Protein AF-A0A5K1CL06-F1 (afdb_monomer)

Mean predicted aligned error: 6.09 Å

Structure (mmCIF, N/CA/C/O backbone):
data_AF-A0A5K1CL06-F1
#
_entry.id   AF-A0A5K1CL06-F1
#
loop_
_atom_site.group_PDB
_atom_site.id
_atom_site.type_symbol
_atom_site.label_atom_id
_atom_site.label_alt_id
_atom_site.label_comp_id
_atom_site.label_asym_id
_atom_site.label_entity_id
_atom_site.label_seq_id
_atom_site.pdbx_PDB_ins_code
_atom_site.Cartn_x
_atom_site.Cartn_y
_atom_site.Cartn_z
_atom_site.occupancy
_atom_site.B_iso_or_equiv
_atom_site.auth_seq_id
_atom_site.auth_comp_id
_atom_site.auth_asym_id
_atom_site.auth_atom_id
_atom_site.pdbx_PDB_model_num
ATOM 1 N N . ALA A 1 1 ? -31.820 5.715 16.597 1.00 79.62 1 ALA A N 1
ATOM 2 C CA . ALA A 1 1 ? -30.555 6.432 16.319 1.00 79.62 1 ALA A CA 1
ATOM 3 C C . ALA A 1 1 ? -29.364 5.848 17.088 1.00 79.62 1 ALA A C 1
ATOM 5 O O . ALA A 1 1 ? -28.341 5.596 16.470 1.00 79.62 1 ALA A O 1
ATOM 6 N N . GLN A 1 2 ? -29.486 5.588 18.396 1.00 92.88 2 GLN A N 1
ATOM 7 C CA . GLN A 1 2 ? -28.365 5.153 19.246 1.00 92.88 2 GLN A CA 1
ATOM 8 C C . GLN A 1 2 ? -27.702 3.832 18.817 1.00 92.88 2 GLN A C 1
ATOM 10 O O . GLN A 1 2 ? -26.480 3.761 18.776 1.00 92.88 2 GLN A O 1
ATOM 15 N N . GLU A 1 3 ? -28.483 2.819 18.438 1.00 96.56 3 GLU A N 1
ATOM 16 C CA . GLU A 1 3 ? -27.930 1.528 17.995 1.00 96.56 3 GLU A CA 1
ATOM 17 C C . GLU A 1 3 ? -27.165 1.631 16.668 1.00 96.56 3 GLU A C 1
ATOM 19 O O . GLU A 1 3 ? -26.075 1.084 16.540 1.00 96.56 3 GLU A O 1
ATOM 24 N N . ILE A 1 4 ? -27.665 2.427 15.717 1.00 94.69 4 ILE A N 1
ATOM 25 C CA . ILE A 1 4 ? -26.958 2.716 14.456 1.00 94.69 4 ILE A CA 1
ATOM 26 C C . ILE A 1 4 ? -25.648 3.463 14.740 1.00 94.69 4 ILE A C 1
ATOM 28 O O . ILE A 1 4 ? -24.617 3.141 14.157 1.00 94.69 4 ILE A O 1
ATOM 32 N N . GLY A 1 5 ? -25.673 4.426 15.669 1.00 96.19 5 GLY A N 1
ATOM 33 C CA . GLY A 1 5 ? -24.476 5.155 16.088 1.00 96.19 5 GLY A CA 1
ATOM 34 C C . GLY A 1 5 ? -23.411 4.236 16.691 1.00 96.19 5 GLY A C 1
ATOM 35 O O . GLY A 1 5 ? -22.259 4.290 16.274 1.00 96.19 5 GLY A O 1
ATOM 36 N N . LYS A 1 6 ? -23.801 3.344 17.612 1.00 96.94 6 LYS A N 1
ATOM 37 C CA . LYS A 1 6 ? -22.887 2.354 18.207 1.00 96.94 6 LYS A CA 1
ATOM 38 C C . LYS A 1 6 ? -22.296 1.420 17.154 1.00 96.94 6 LYS A C 1
ATOM 40 O O . LYS A 1 6 ? -21.087 1.222 17.148 1.00 96.94 6 LYS A O 1
ATOM 45 N N . ALA A 1 7 ? -23.124 0.887 16.255 1.00 96.88 7 ALA A N 1
ATOM 46 C CA .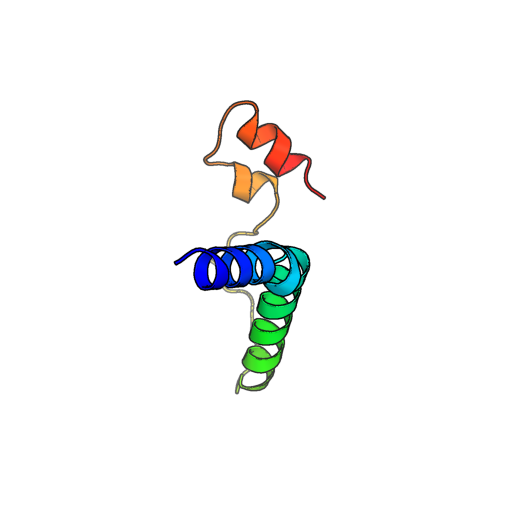 ALA A 1 7 ? -22.664 -0.002 15.192 1.00 96.88 7 ALA A CA 1
ATOM 47 C C . ALA A 1 7 ? -21.656 0.694 14.263 1.00 96.88 7 ALA A C 1
ATOM 49 O O . ALA A 1 7 ? -20.601 0.134 13.973 1.00 96.88 7 ALA A O 1
ATOM 50 N N . GLY A 1 8 ? -21.935 1.941 13.863 1.00 96.06 8 GLY A N 1
ATOM 51 C CA . GLY A 1 8 ? -21.013 2.743 13.059 1.00 96.06 8 GLY A CA 1
ATOM 52 C C . GLY A 1 8 ? -19.679 2.979 13.767 1.00 96.06 8 GLY A C 1
ATOM 53 O O . GLY A 1 8 ? -18.625 2.731 13.188 1.00 96.06 8 GLY A O 1
ATOM 54 N N . SER A 1 9 ? -19.703 3.390 15.039 1.00 95.38 9 SER A N 1
ATOM 55 C CA . SER A 1 9 ? -18.477 3.583 15.821 1.00 95.38 9 SER A CA 1
ATOM 56 C C . SER A 1 9 ? -17.682 2.287 16.005 1.00 95.38 9 SER A C 1
ATOM 58 O O . SER A 1 9 ? -16.463 2.312 15.856 1.00 95.38 9 SER A O 1
ATOM 60 N N . SER A 1 10 ? -18.339 1.155 16.277 1.00 96.06 10 SER A N 1
ATOM 61 C CA . SER A 1 10 ? -17.665 -0.147 16.373 1.00 96.06 10 SER A CA 1
ATOM 62 C C . SER A 1 10 ? -16.988 -0.550 15.066 1.00 96.06 10 SER A C 1
ATOM 64 O O . SER A 1 10 ? -15.859 -1.028 15.113 1.00 96.06 10 SER A O 1
ATOM 66 N N . PHE A 1 11 ? -17.622 -0.311 13.916 1.00 94.94 11 PHE A N 1
ATOM 67 C CA . PHE A 1 11 ? -17.016 -0.591 12.614 1.00 94.94 11 PHE A CA 1
ATOM 68 C C . PHE A 1 11 ? -15.754 0.251 12.376 1.00 94.94 11 PHE A C 1
ATOM 70 O O . PHE A 1 11 ? -14.710 -0.285 12.011 1.00 94.94 11 PHE A O 1
ATOM 77 N N . ILE A 1 12 ? -15.806 1.562 12.656 1.00 93.69 12 ILE A N 1
ATOM 78 C CA . ILE A 1 12 ? -14.619 2.426 12.534 1.00 93.69 12 ILE A CA 1
ATOM 79 C C . ILE A 1 12 ? -13.473 1.920 13.425 1.00 93.69 12 ILE A C 1
ATOM 81 O O . ILE A 1 12 ? -12.330 1.852 12.981 1.00 93.69 12 ILE A O 1
ATOM 85 N N . LEU A 1 13 ? -13.775 1.563 14.676 1.00 91.31 13 LEU A N 1
ATOM 86 C CA . LEU A 1 13 ? -12.762 1.195 15.667 1.00 91.31 13 LEU A CA 1
ATOM 87 C C . LEU A 1 13 ? -12.154 -0.193 15.446 1.00 91.31 13 LEU A C 1
ATOM 89 O O . LEU A 1 13 ? -10.985 -0.391 15.769 1.00 91.31 13 LEU A O 1
ATOM 93 N N . ASN A 1 14 ? -12.923 -1.147 14.921 1.00 91.69 14 ASN A N 1
ATOM 94 C CA . ASN A 1 14 ? -12.492 -2.542 14.820 1.00 91.69 14 ASN A CA 1
ATOM 95 C C . ASN A 1 14 ? -12.109 -2.941 13.389 1.00 91.69 14 ASN A C 1
ATOM 97 O O . ASN A 1 14 ? -11.103 -3.626 13.189 1.00 91.69 14 ASN A O 1
ATOM 101 N N . ASP A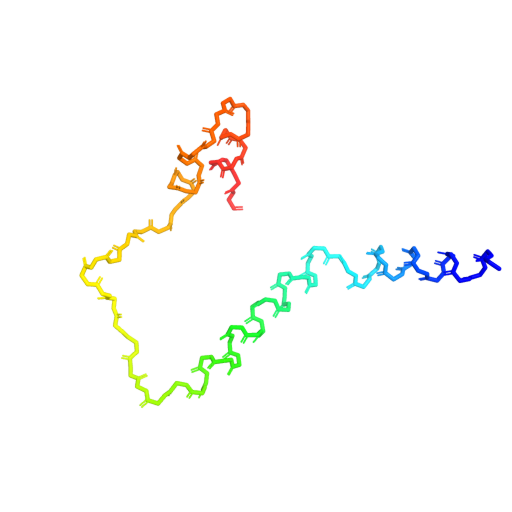 1 15 ? -12.876 -2.480 12.401 1.00 90.69 15 ASP A N 1
ATOM 102 C CA . ASP A 1 15 ? -12.785 -2.949 11.016 1.00 90.69 15 ASP A CA 1
ATOM 103 C C . ASP A 1 15 ? -12.037 -1.966 10.103 1.00 90.69 15 ASP A C 1
ATOM 105 O O . ASP A 1 15 ? -11.387 -2.393 9.151 1.00 90.69 15 ASP A O 1
ATOM 109 N N . LEU A 1 16 ? -12.039 -0.664 10.418 1.00 93.06 16 LEU A N 1
ATOM 110 C CA . LEU A 1 16 ? -11.247 0.364 9.718 1.00 93.06 16 LEU A CA 1
ATOM 111 C C . LEU A 1 16 ? -9.997 0.799 10.495 1.00 93.06 16 LEU A C 1
ATOM 113 O O . LEU A 1 16 ? -9.553 1.946 10.418 1.00 93.06 16 LEU A O 1
ATOM 117 N N . ARG A 1 17 ? -9.391 -0.136 11.230 1.00 93.31 17 ARG A N 1
ATOM 118 C CA . ARG A 1 17 ? -8.076 0.079 11.845 1.00 93.31 17 ARG A CA 1
ATOM 119 C C . ARG A 1 17 ? -7.036 0.346 10.756 1.00 93.31 17 ARG A C 1
ATOM 121 O O . ARG A 1 17 ? -7.097 -0.255 9.686 1.00 93.31 17 ARG A O 1
ATOM 128 N N . MET A 1 18 ? -6.055 1.205 11.039 1.00 91.06 18 MET A N 1
ATOM 129 C CA . MET A 1 18 ? -5.000 1.537 10.067 1.00 91.06 18 MET A CA 1
ATOM 130 C C . MET A 1 18 ? -4.253 0.296 9.559 1.00 91.06 18 MET A C 1
ATOM 132 O O . MET A 1 18 ? -3.902 0.253 8.387 1.00 91.06 18 MET A O 1
ATOM 136 N N . GLU A 1 19 ? -4.087 -0.729 10.401 1.00 93.38 19 GLU A N 1
ATOM 137 C CA . GLU A 1 19 ? -3.581 -2.059 10.017 1.00 93.38 19 GLU A CA 1
ATOM 138 C C . GLU A 1 19 ? -4.359 -2.637 8.823 1.00 93.38 19 GLU A C 1
ATOM 140 O O . GLU A 1 19 ? -3.772 -2.948 7.791 1.00 93.38 19 GLU A O 1
ATOM 145 N N . ASN A 1 20 ? -5.692 -2.664 8.909 1.00 94.31 20 ASN A N 1
ATOM 146 C CA . ASN A 1 20 ? -6.556 -3.182 7.849 1.00 94.31 20 ASN A CA 1
ATOM 147 C C . ASN A 1 20 ? -6.499 -2.308 6.582 1.00 94.31 20 ASN A C 1
ATOM 149 O O . ASN A 1 20 ? -6.613 -2.824 5.472 1.00 94.31 20 ASN A O 1
ATOM 153 N N . VAL A 1 21 ? -6.321 -0.987 6.726 1.00 94.12 21 VAL A N 1
ATOM 154 C CA . VAL A 1 21 ? -6.150 -0.075 5.581 1.00 94.12 21 VAL A CA 1
ATOM 155 C C . VAL A 1 21 ? -4.855 -0.395 4.834 1.00 94.12 21 VAL A C 1
ATOM 157 O O . VAL A 1 21 ? -4.874 -0.520 3.609 1.00 94.12 21 VAL A O 1
ATOM 160 N N . TYR A 1 22 ? -3.746 -0.570 5.556 1.00 95.00 22 TYR A N 1
ATOM 161 C CA . TYR A 1 22 ? -2.464 -0.936 4.956 1.00 95.00 22 TYR A CA 1
ATOM 162 C C . TYR A 1 22 ? -2.502 -2.331 4.324 1.00 95.00 22 TYR A C 1
ATOM 164 O O . TYR A 1 22 ? -2.062 -2.482 3.182 1.00 95.00 22 TYR A O 1
ATOM 172 N N . ASP A 1 23 ? -3.100 -3.314 4.999 1.00 96.56 23 ASP A N 1
ATOM 173 C CA . ASP A 1 23 ? -3.287 -4.665 4.460 1.00 96.56 23 ASP A CA 1
ATOM 174 C C . ASP A 1 23 ? -4.118 -4.644 3.173 1.00 96.56 23 ASP A C 1
ATOM 176 O O . ASP A 1 23 ? -3.761 -5.282 2.179 1.00 96.56 23 ASP A O 1
ATOM 180 N N . TYR A 1 24 ? -5.196 -3.855 3.147 1.00 96.81 24 TYR A N 1
ATOM 181 C CA . TYR A 1 24 ? -6.026 -3.691 1.959 1.00 96.81 24 TYR A CA 1
ATOM 182 C C . TYR A 1 24 ? -5.264 -3.023 0.806 1.00 96.81 24 TYR A C 1
ATOM 184 O O . TYR A 1 24 ? -5.336 -3.500 -0.327 1.00 96.81 24 TYR A O 1
ATOM 192 N N . MET A 1 25 ? -4.504 -1.952 1.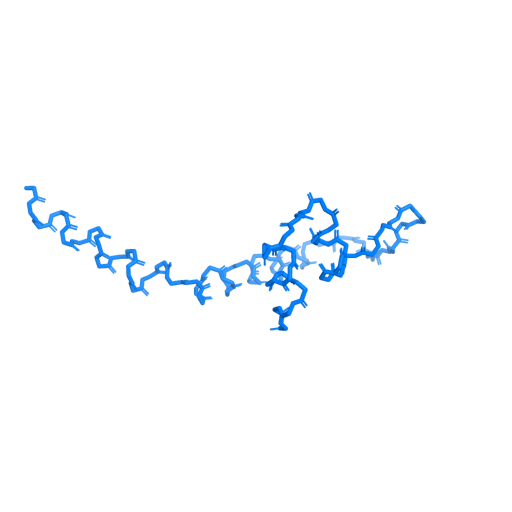069 1.00 97.38 25 MET A N 1
ATOM 193 C CA . MET A 1 25 ? -3.674 -1.298 0.048 1.00 97.38 25 MET A CA 1
ATOM 194 C C . MET A 1 25 ? -2.646 -2.269 -0.538 1.00 97.38 25 MET A C 1
ATOM 196 O O . MET A 1 25 ? -2.490 -2.345 -1.759 1.00 97.38 25 MET A O 1
ATOM 200 N N . PHE A 1 26 ? -1.974 -3.042 0.316 1.00 97.25 26 PHE A N 1
ATOM 201 C CA . PHE A 1 26 ? -1.006 -4.043 -0.113 1.00 97.25 26 PHE A CA 1
ATOM 202 C C . PHE A 1 26 ? -1.659 -5.152 -0.947 1.00 97.25 26 PHE A C 1
ATOM 204 O O . PHE A 1 26 ? -1.154 -5.502 -2.019 1.00 97.25 26 PHE A O 1
ATOM 211 N N . HIS A 1 27 ? -2.808 -5.664 -0.500 1.00 97.81 27 HIS A N 1
ATOM 212 C CA . HIS A 1 27 ? -3.589 -6.651 -1.238 1.00 97.81 27 HIS A CA 1
ATOM 213 C C . HIS A 1 27 ? -3.994 -6.125 -2.621 1.00 97.81 27 HIS A C 1
ATOM 215 O O . HIS A 1 27 ? -3.717 -6.773 -3.629 1.00 97.81 27 HIS A O 1
ATOM 221 N N . ALA A 1 28 ? -4.574 -4.924 -2.687 1.00 98.44 28 ALA A N 1
ATOM 222 C 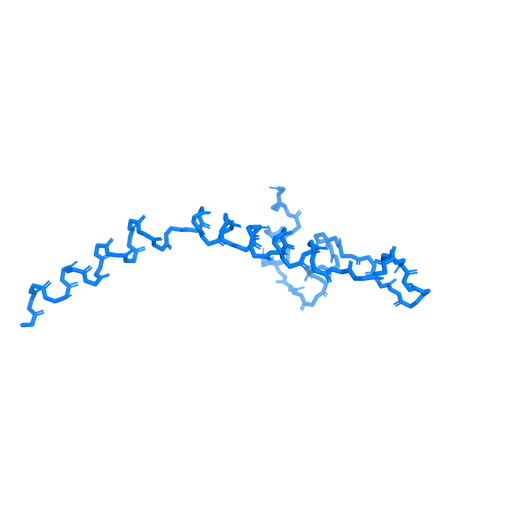CA . ALA A 1 28 ? -5.025 -4.317 -3.934 1.00 98.44 28 ALA A CA 1
ATOM 223 C C . ALA A 1 28 ? -3.878 -4.143 -4.942 1.00 98.44 28 ALA A C 1
ATOM 225 O O . ALA A 1 28 ? -4.018 -4.512 -6.108 1.00 98.44 28 ALA A O 1
ATOM 226 N N . LEU A 1 29 ? -2.724 -3.634 -4.495 1.00 98.00 29 LEU A N 1
ATOM 227 C CA . LEU A 1 29 ? -1.539 -3.481 -5.345 1.00 98.00 29 LEU A CA 1
ATOM 228 C C . LEU A 1 29 ? -0.998 -4.836 -5.822 1.00 98.00 29 LEU A C 1
ATOM 230 O O . LEU A 1 29 ? -0.610 -4.965 -6.984 1.00 98.00 29 LEU A O 1
ATOM 234 N N . THR A 1 30 ? -1.010 -5.849 -4.954 1.00 98.12 30 THR A N 1
ATOM 235 C CA . THR A 1 30 ? -0.545 -7.204 -5.278 1.00 98.12 30 THR A CA 1
ATOM 236 C C . THR A 1 30 ? -1.433 -7.872 -6.322 1.00 98.12 30 THR A C 1
ATOM 238 O O . THR A 1 30 ? -0.928 -8.404 -7.311 1.00 98.12 30 THR A O 1
ATOM 241 N N . GLU A 1 31 ? -2.753 -7.834 -6.142 1.00 98.44 31 GLU A N 1
ATOM 242 C CA . GLU A 1 31 ? -3.692 -8.416 -7.104 1.00 98.44 31 GLU A CA 1
ATOM 243 C C . GLU A 1 31 ? -3.675 -7.657 -8.433 1.00 98.44 31 GLU A C 1
ATOM 245 O O . GLU A 1 31 ? -3.677 -8.276 -9.497 1.00 98.44 31 GLU A O 1
ATOM 250 N N . TYR A 1 32 ? -3.561 -6.327 -8.393 1.00 97.88 32 TYR A N 1
ATOM 251 C CA . TYR A 1 32 ? -3.431 -5.521 -9.603 1.00 97.88 32 TYR A CA 1
ATOM 252 C C . TYR A 1 32 ? -2.154 -5.853 -10.386 1.00 97.88 32 TYR A C 1
ATOM 254 O O . TYR A 1 32 ? -2.192 -5.978 -11.611 1.00 97.88 32 TYR A O 1
ATOM 262 N N . ALA A 1 33 ? -1.025 -6.061 -9.699 1.00 97.75 33 ALA A N 1
ATOM 263 C CA . ALA A 1 33 ? 0.241 -6.402 -10.344 1.00 97.75 33 ALA A CA 1
ATOM 264 C C . ALA A 1 33 ? 0.165 -7.706 -11.162 1.00 97.75 33 ALA A C 1
ATOM 266 O O . ALA A 1 33 ? 0.840 -7.821 -12.186 1.00 97.75 33 ALA A O 1
ATOM 267 N N . LYS A 1 34 ? -0.696 -8.661 -10.780 1.00 97.44 34 LYS A N 1
ATOM 268 C CA . LYS A 1 34 ? -0.914 -9.911 -11.537 1.00 97.44 34 LYS A CA 1
ATOM 269 C C . LYS A 1 34 ? -1.558 -9.683 -12.906 1.00 97.44 34 LYS A C 1
ATOM 271 O O . LYS A 1 34 ? -1.427 -10.528 -13.787 1.00 97.44 34 LYS A O 1
ATOM 276 N N . LEU A 1 35 ? -2.248 -8.559 -13.098 1.00 98.06 35 LEU A N 1
ATOM 277 C CA . LEU A 1 35 ? -2.917 -8.217 -14.355 1.00 98.06 35 LEU A CA 1
ATOM 278 C C . LEU A 1 35 ? -1.961 -7.606 -15.391 1.00 98.06 35 LEU A C 1
ATOM 280 O O . LEU A 1 35 ? -2.343 -7.413 -16.549 1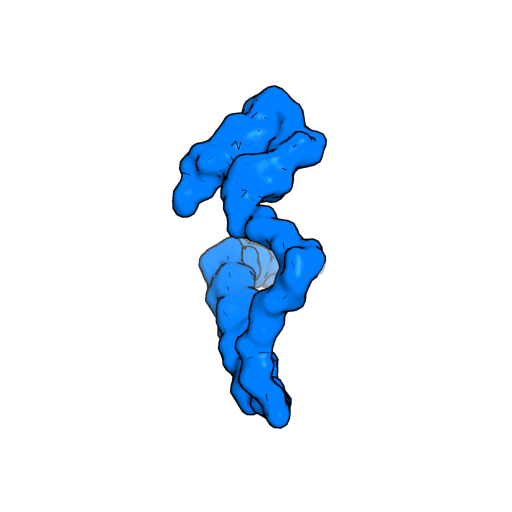.00 98.06 35 LEU A O 1
ATOM 284 N N . LEU A 1 36 ? -0.724 -7.283 -15.002 1.00 97.38 36 LEU A N 1
ATOM 285 C CA . LEU A 1 36 ? 0.250 -6.655 -15.887 1.00 97.38 36 LEU A CA 1
ATOM 286 C C . LEU A 1 36 ? 0.655 -7.608 -17.016 1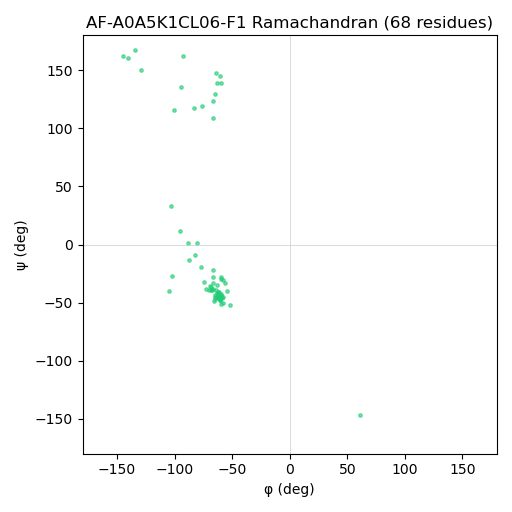.00 97.38 36 LEU A C 1
ATOM 288 O O . LEU A 1 36 ? 1.163 -8.704 -16.797 1.00 97.38 36 LEU A O 1
ATOM 292 N N . ARG A 1 37 ? 0.473 -7.154 -18.259 1.00 97.75 37 ARG A N 1
ATOM 293 C CA . ARG A 1 37 ? 0.815 -7.911 -19.480 1.00 97.75 37 ARG A CA 1
ATOM 294 C C . ARG A 1 37 ? 2.195 -7.562 -20.043 1.00 97.75 37 ARG A C 1
ATOM 296 O O . ARG A 1 37 ? 2.507 -7.910 -21.177 1.00 97.75 37 ARG A O 1
ATOM 303 N N . TYR A 1 38 ? 3.001 -6.839 -19.275 1.00 95.19 38 TYR A N 1
ATOM 304 C CA . TYR A 1 38 ? 4.345 -6.403 -19.633 1.00 95.19 38 TYR A CA 1
ATOM 305 C C . TYR A 1 38 ? 5.234 -6.412 -18.390 1.00 95.19 38 TYR A C 1
ATOM 307 O O . TYR A 1 38 ? 4.740 -6.417 -17.264 1.00 95.19 38 TYR A O 1
ATOM 315 N N . LYS A 1 39 ? 6.554 -6.393 -18.593 1.00 95.00 39 LYS A N 1
ATOM 316 C CA . LYS A 1 39 ? 7.524 -6.271 -17.503 1.00 95.00 39 LYS A CA 1
ATOM 317 C C . LYS A 1 39 ? 7.691 -4.791 -17.132 1.00 95.00 39 LYS A C 1
ATOM 319 O O . LYS A 1 39 ? 8.157 -4.037 -17.988 1.00 95.00 39 LYS A O 1
ATOM 324 N N . PRO A 1 40 ? 7.350 -4.361 -15.903 1.00 94.38 40 PRO A N 1
ATOM 325 C CA . PRO A 1 40 ? 7.577 -2.986 -15.475 1.00 94.38 40 PRO A CA 1
ATOM 326 C C . PRO A 1 40 ? 9.060 -2.622 -15.545 1.00 94.38 40 PRO A C 1
ATOM 328 O O . PRO A 1 40 ? 9.926 -3.416 -15.173 1.00 94.38 40 PRO A O 1
ATOM 331 N N . THR A 1 41 ? 9.345 -1.412 -16.009 1.00 94.94 41 THR A N 1
ATOM 332 C CA . THR A 1 41 ? 10.683 -0.818 -16.026 1.00 94.94 41 THR A CA 1
ATOM 333 C C . THR A 1 41 ? 10.615 0.561 -15.390 1.00 94.94 41 THR A C 1
ATOM 335 O O . THR A 1 41 ? 9.576 1.218 -15.434 1.00 94.94 41 THR A O 1
ATOM 338 N N . ILE A 1 42 ? 11.711 0.994 -14.768 1.00 93.25 42 ILE A N 1
ATOM 339 C CA . ILE A 1 42 ? 11.797 2.321 -14.154 1.00 93.25 42 ILE A CA 1
ATOM 340 C C . ILE A 1 42 ? 11.978 3.353 -15.280 1.00 93.25 42 ILE A C 1
ATOM 342 O O . ILE A 1 42 ? 12.968 3.265 -16.012 1.00 93.25 42 ILE A O 1
ATOM 346 N N . PRO A 1 43 ? 11.056 4.320 -15.452 1.00 93.88 43 PRO A N 1
ATOM 347 C CA . PRO A 1 43 ? 11.229 5.392 -16.429 1.00 93.88 43 PRO A CA 1
ATOM 348 C C . PRO A 1 43 ? 12.434 6.276 -16.085 1.00 93.88 43 PRO A C 1
ATOM 350 O O . PRO A 1 43 ? 12.693 6.538 -14.914 1.00 93.88 43 PRO A O 1
ATOM 353 N N . SER A 1 44 ? 13.122 6.823 -17.091 1.00 92.94 44 SER A N 1
ATOM 354 C CA . SER A 1 44 ? 14.271 7.725 -16.879 1.00 92.94 44 SER A CA 1
ATOM 355 C C . SER A 1 44 ? 13.924 8.990 -16.084 1.00 92.94 44 SER A C 1
ATOM 357 O O . SER A 1 44 ? 14.776 9.536 -15.392 1.00 92.94 44 SER A O 1
ATOM 359 N N . ALA A 1 45 ? 12.672 9.446 -16.162 1.00 93.12 45 ALA A N 1
ATOM 360 C CA . ALA A 1 45 ? 12.167 10.607 -15.433 1.00 93.12 45 ALA A CA 1
ATOM 361 C C . ALA A 1 45 ? 11.621 10.274 -14.030 1.00 93.12 45 ALA A C 1
ATOM 363 O O . ALA A 1 45 ? 11.103 11.164 -13.353 1.00 93.12 45 ALA A O 1
ATOM 364 N N . ALA A 1 46 ? 11.678 9.009 -13.596 1.00 90.88 46 ALA A N 1
ATOM 365 C CA . ALA A 1 46 ? 11.173 8.618 -12.287 1.00 90.88 46 ALA A CA 1
ATOM 366 C C . ALA A 1 46 ? 11.990 9.282 -11.175 1.00 90.88 46 ALA A C 1
ATOM 368 O O . ALA A 1 46 ? 13.219 9.212 -11.156 1.00 90.88 46 ALA A O 1
ATOM 369 N N . LYS A 1 47 ? 11.294 9.913 -10.227 1.00 88.62 47 LYS A N 1
ATOM 370 C CA . LYS A 1 47 ? 11.911 10.445 -9.012 1.00 88.62 47 LYS A CA 1
ATOM 371 C C . LYS A 1 47 ? 11.800 9.404 -7.899 1.00 88.62 47 LYS A C 1
ATOM 373 O O . LYS A 1 47 ? 10.725 8.820 -7.750 1.00 88.62 47 LYS A O 1
ATOM 378 N N . PRO A 1 48 ? 12.874 9.157 -7.131 1.00 85.00 48 PRO A N 1
ATOM 379 C CA . PRO A 1 48 ? 12.805 8.251 -5.997 1.00 85.00 48 PRO A CA 1
ATOM 380 C C . PRO A 1 48 ? 11.827 8.800 -4.959 1.00 85.00 48 PRO A C 1
ATOM 382 O O . PRO A 1 48 ? 11.813 10.002 -4.691 1.00 85.00 48 PRO A O 1
ATOM 385 N N . VAL A 1 49 ? 11.028 7.906 -4.381 1.00 86.38 49 VAL A N 1
ATOM 386 C CA . VAL A 1 49 ? 10.208 8.202 -3.207 1.00 86.38 49 VAL A CA 1
ATOM 387 C C . VAL A 1 49 ? 10.938 7.643 -1.987 1.00 86.38 49 VAL A C 1
ATOM 389 O O . VAL A 1 49 ? 11.153 6.439 -1.882 1.00 86.38 49 VAL A O 1
ATOM 392 N N . CYS A 1 50 ? 11.351 8.534 -1.096 1.00 87.00 50 CYS A N 1
ATOM 393 C CA . CYS A 1 50 ? 11.901 8.275 0.236 1.00 87.00 50 CYS A CA 1
ATOM 394 C C . CYS A 1 50 ? 11.263 9.217 1.271 1.00 87.00 50 CYS A C 1
ATOM 396 O O . CYS A 1 50 ? 10.631 10.209 0.880 1.00 87.00 50 CYS A O 1
ATOM 398 N N . SER A 1 51 ? 11.448 8.948 2.567 1.00 86.62 51 SER A N 1
ATOM 399 C CA . SER A 1 51 ? 10.860 9.746 3.654 1.00 86.62 51 SER A CA 1
ATOM 400 C C . SER A 1 51 ? 11.206 11.234 3.529 1.00 86.62 51 SER A C 1
ATOM 402 O O . SER A 1 51 ? 10.340 12.092 3.666 1.00 86.62 51 SER A O 1
ATOM 404 N N . GLU A 1 52 ? 12.439 11.561 3.137 1.00 86.12 52 GLU A N 1
ATOM 405 C CA . GLU A 1 52 ? 12.884 12.939 2.913 1.00 86.12 52 GLU A CA 1
ATOM 406 C C . GLU A 1 52 ? 12.209 13.588 1.702 1.00 86.12 52 GLU A C 1
ATOM 408 O O . GLU A 1 52 ? 11.863 14.769 1.742 1.00 86.12 52 GLU A O 1
ATOM 413 N N . SER A 1 53 ? 12.004 12.830 0.619 1.00 88.88 53 SER A N 1
ATOM 414 C CA . SER A 1 53 ? 11.312 13.333 -0.573 1.00 88.88 53 SER A CA 1
ATOM 415 C C . SER A 1 53 ? 9.823 13.559 -0.306 1.00 88.88 53 SER A C 1
ATOM 417 O O . SER A 1 53 ? 9.262 14.537 -0.798 1.00 88.88 53 SER A O 1
ATOM 419 N N . MET A 1 54 ? 9.199 12.707 0.515 1.00 87.06 54 MET A N 1
ATOM 420 C CA . MET A 1 54 ? 7.799 12.844 0.915 1.00 87.06 54 MET A CA 1
ATOM 421 C C . MET A 1 54 ? 7.614 14.035 1.852 1.00 87.06 54 MET A C 1
ATOM 423 O O . MET A 1 54 ? 6.667 14.795 1.695 1.00 87.06 54 MET A O 1
ATOM 427 N N . ALA A 1 55 ? 8.561 14.248 2.764 1.00 90.19 55 ALA A N 1
ATOM 428 C CA . ALA A 1 55 ? 8.546 15.369 3.694 1.00 90.19 55 ALA A CA 1
ATOM 429 C C . ALA A 1 55 ? 9.061 16.686 3.075 1.00 90.19 55 ALA A C 1
ATOM 431 O O . ALA A 1 55 ? 9.161 17.700 3.766 1.00 90.19 55 ALA A O 1
ATOM 432 N N . SER A 1 56 ? 9.436 16.696 1.788 1.00 87.94 56 SER A N 1
ATOM 433 C CA . SER A 1 56 ? 10.112 17.837 1.152 1.00 87.94 56 SER A CA 1
ATOM 434 C C . SER A 1 56 ? 9.240 19.091 1.036 1.00 87.94 56 SER A C 1
ATOM 436 O O . SER A 1 56 ? 9.778 20.198 1.057 1.00 87.94 56 SER A O 1
ATOM 438 N N . THR A 1 57 ? 7.917 18.923 0.954 1.00 88.88 57 THR A N 1
ATOM 439 C CA . THR A 1 57 ? 6.931 20.016 0.925 1.00 88.88 57 THR A CA 1
ATOM 440 C C . THR A 1 57 ? 6.491 20.465 2.314 1.00 88.88 57 THR A C 1
ATOM 442 O O . THR A 1 57 ? 5.889 21.527 2.445 1.00 88.88 57 THR A O 1
ATOM 445 N N . GLU A 1 58 ? 6.809 19.683 3.344 1.00 93.12 58 GLU A N 1
ATOM 446 C CA . GLU A 1 58 ? 6.402 19.949 4.718 1.00 93.12 58 GLU A CA 1
ATOM 447 C C . GLU A 1 58 ? 7.466 20.741 5.481 1.00 93.12 58 GLU A C 1
ATOM 449 O O . GLU A 1 58 ? 8.640 20.815 5.105 1.00 93.12 58 GLU A O 1
ATOM 454 N N . SER A 1 59 ? 7.062 21.354 6.593 1.00 91.50 59 SER A N 1
ATOM 455 C CA . SER A 1 59 ? 7.954 22.150 7.440 1.00 91.50 59 SER A CA 1
ATOM 456 C C . SER A 1 59 ? 7.685 21.939 8.930 1.00 91.50 59 SER A C 1
ATOM 458 O O . SER A 1 59 ? 6.634 21.440 9.339 1.00 91.50 59 SER A O 1
ATOM 460 N N . GLY A 1 60 ? 8.673 22.294 9.755 1.00 91.69 60 GLY A N 1
ATOM 461 C CA . GLY A 1 60 ? 8.605 22.140 11.208 1.00 91.69 60 GLY A CA 1
ATOM 462 C C . GLY A 1 60 ? 8.441 20.682 11.649 1.00 91.69 60 GLY A C 1
ATOM 463 O O . GLY A 1 60 ? 8.926 19.762 10.993 1.00 91.69 60 GLY A O 1
ATOM 464 N N . ARG A 1 61 ? 7.717 20.473 12.754 1.00 92.19 61 ARG A N 1
ATOM 465 C CA . ARG A 1 61 ? 7.535 19.147 13.372 1.00 92.19 61 ARG A CA 1
ATOM 466 C C . ARG A 1 61 ? 6.909 18.102 12.448 1.00 92.19 61 ARG A C 1
ATOM 468 O O . ARG A 1 61 ? 7.211 16.925 12.587 1.00 92.19 61 ARG A O 1
ATOM 475 N N . VAL A 1 62 ? 6.061 18.510 11.501 1.00 89.62 62 VAL A N 1
ATOM 476 C CA . VAL A 1 62 ? 5.452 17.577 10.535 1.00 89.62 62 VAL A CA 1
ATOM 477 C C . VAL A 1 62 ? 6.533 16.929 9.674 1.00 89.62 62 VAL A C 1
ATOM 479 O O . VAL A 1 62 ? 6.540 15.712 9.509 1.00 89.62 62 VAL A O 1
ATOM 482 N N . LYS A 1 63 ? 7.494 17.730 9.199 1.00 91.31 63 LYS A N 1
ATOM 483 C CA . LYS A 1 63 ? 8.635 17.235 8.428 1.00 91.31 63 LYS A CA 1
ATOM 484 C C . LYS A 1 63 ? 9.491 16.267 9.245 1.00 91.31 63 LYS A C 1
ATOM 486 O O . LYS A 1 63 ? 9.863 15.219 8.731 1.00 91.31 63 LYS A O 1
ATOM 491 N N . GLU A 1 64 ? 9.785 16.607 10.499 1.00 90.62 64 GLU A N 1
ATOM 492 C CA . GLU A 1 64 ? 10.578 15.758 11.401 1.00 90.62 64 GLU A CA 1
ATOM 493 C C . GLU A 1 64 ? 9.904 14.397 11.621 1.00 90.62 64 GLU A C 1
ATOM 495 O O . GLU A 1 64 ? 10.511 13.367 11.338 1.00 90.62 64 GLU A O 1
ATOM 500 N N . PHE A 1 65 ? 8.619 14.373 11.993 1.00 88.75 65 PHE A N 1
ATOM 501 C CA . PHE A 1 65 ? 7.885 13.121 12.212 1.00 88.75 65 PHE A CA 1
ATOM 502 C C . PHE A 1 65 ? 7.753 12.252 10.954 1.00 88.75 65 PHE A C 1
ATOM 504 O O . PHE A 1 65 ? 7.776 11.023 11.045 1.00 88.75 65 PHE A O 1
ATOM 511 N N . MET A 1 66 ? 7.617 12.873 9.778 1.00 87.38 66 MET A N 1
ATOM 512 C CA . MET A 1 66 ? 7.582 12.147 8.506 1.00 87.38 66 MET A CA 1
ATOM 513 C C . MET A 1 66 ? 8.931 11.513 8.157 1.00 87.38 66 MET A C 1
ATOM 515 O O . MET A 1 66 ? 8.954 10.417 7.606 1.00 87.38 66 MET A O 1
ATOM 519 N N . ILE A 1 67 ? 10.046 12.177 8.477 1.00 88.69 67 ILE A N 1
ATOM 520 C CA . ILE A 1 67 ? 11.391 11.627 8.260 1.00 88.69 67 ILE A CA 1
ATOM 521 C C . ILE A 1 67 ? 11.693 10.507 9.267 1.00 88.69 67 ILE A C 1
ATOM 523 O O . ILE A 1 67 ? 12.307 9.508 8.901 1.00 88.69 67 ILE A O 1
ATOM 527 N N . GLU A 1 68 ? 11.262 10.655 10.521 1.00 87.75 68 GLU A N 1
ATOM 528 C CA . GLU A 1 68 ? 11.526 9.693 11.600 1.00 87.75 68 GLU A CA 1
ATOM 529 C C . GLU A 1 68 ? 10.655 8.430 11.546 1.00 87.75 68 GLU A C 1
ATOM 531 O O . GLU A 1 68 ? 11.021 7.414 12.143 1.00 87.75 68 GLU A O 1
ATOM 536 N N . SER A 1 69 ? 9.526 8.465 10.831 1.00 70.88 69 SER A N 1
ATOM 537 C CA . SER A 1 69 ? 8.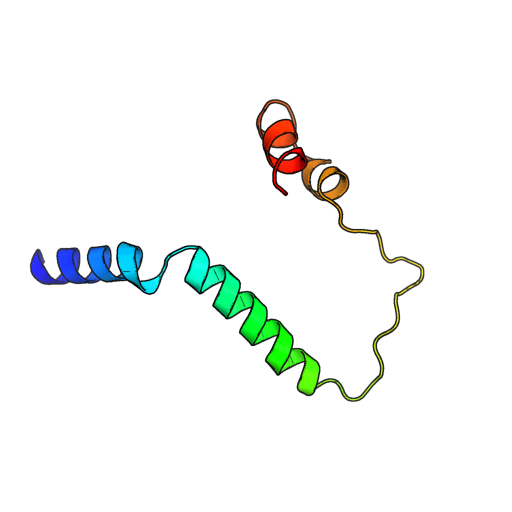692 7.280 10.613 1.00 70.88 69 SER A CA 1
ATOM 538 C C . SER A 1 69 ? 9.444 6.259 9.755 1.00 70.88 69 SER A C 1
ATOM 540 O O . SER A 1 69 ? 9.664 6.476 8.562 1.00 70.88 69 SER A O 1
ATOM 542 N N . LYS A 1 70 ? 9.855 5.157 10.389 1.00 54.2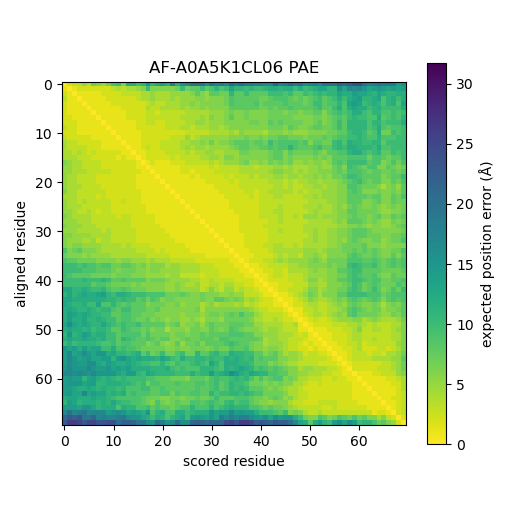2 70 LYS A N 1
ATOM 543 C CA . LYS A 1 70 ? 10.433 3.967 9.752 1.00 54.22 70 LYS A CA 1
ATOM 544 C C . LYS A 1 70 ? 9.379 2.903 9.501 1.00 54.22 70 LYS A C 1
ATOM 546 O O . LYS A 1 70 ? 8.523 2.721 10.394 1.00 54.22 70 LYS A O 1
#

InterPro domains:
  IPR006598 Glycosyl transferase CAP10 domain [PF05686] (1-69)
  IPR051091 Protein O-Glucosyltransferase/Glycosyltransferase 90 [PTHR12203] (1-65)

Secondary structure (DSSP, 8-state):
-HHHHHHHHHHHHHTS-HHHHHHHHHHHHHHHHTT-SS-----TTPPP--HHHHGGG--THHHHHHHH--

Organism: NCBI:txid210225

Solvent-accessible surface area (backbone atoms only — not comparable to full-atom values): 4357 Å² total; per-residue (Å²): 111,68,69,62,51,51,52,53,53,50,42,50,67,68,66,60,30,68,67,51,52,53,52,49,52,52,49,53,53,55,61,54,58,71,70,55,92,66,84,89,75,86,58,94,84,64,74,83,86,46,45,62,61,71,23,62,88,49,62,69,69,63,21,53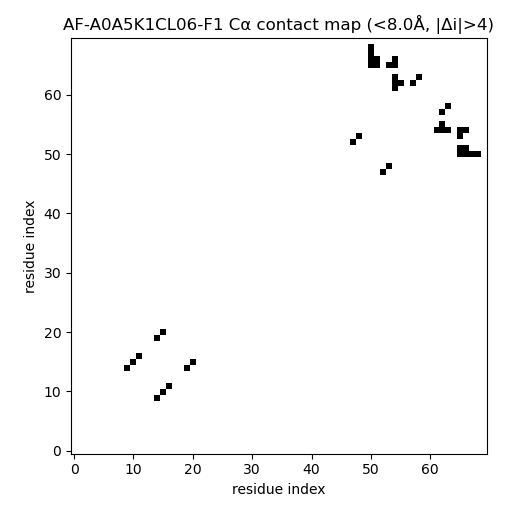,54,43,49,68,62,123

Radius of gyration: 18.73 Å; Cα contacts (8 Å, |Δi|>4): 22; chains: 1; bounding box: 45×32×39 Å

Foldseek 3Di:
DVVVVVVVVCCCVPVVPVVNVVVVVVVVVVVVVVVDPDDDDQDPPDDDDDLQVVLVPPDDPVSVVSNPDD

pLDDT: mean 92.1, std 6.6, range [54.22, 98.44]

Sequence (70 aa):
AQEIGKAGSSFILNDLRMENVYDYMFHALTEYAKLLRYKPTIPSAAKPVCSESMASTESGRVKEFMIESK